Protein AF-A0A1B8HM93-F1 (afdb_monomer)

Foldseek 3Di:
DDDDPPDPPPPPPPQDLVNLVPPVDLVVLLVLLVVLQVVLCVVPNNDPDDDLVSLVVSCVVVVHDSVSNVSSVVSNVVD

pLDDT: mean 79.52, std 18.88, range [35.78, 96.25]

Structure (mmCIF, N/CA/C/O backbone):
data_AF-A0A1B8HM93-F1
#
_entry.id   AF-A0A1B8HM93-F1
#
loop_
_atom_site.group_PDB
_atom_site.id
_atom_site.type_symbol
_atom_site.label_atom_id
_atom_site.label_alt_id
_atom_site.label_comp_id
_atom_site.label_asym_id
_atom_site.label_entity_id
_atom_site.label_seq_id
_atom_site.pdbx_PDB_ins_code
_atom_site.Cartn_x
_atom_site.Cartn_y
_atom_site.Cartn_z
_atom_site.occupancy
_atom_site.B_iso_or_equiv
_atom_site.auth_seq_id
_atom_site.auth_comp_id
_atom_site.auth_asym_id
_atom_site.auth_atom_id
_atom_site.pdbx_PDB_model_num
ATOM 1 N N . MET A 1 1 ? 26.624 16.644 36.534 1.00 46.44 1 MET A N 1
ATOM 2 C CA . MET A 1 1 ? 26.166 15.755 35.444 1.00 46.44 1 MET A CA 1
ATOM 3 C C . MET A 1 1 ? 24.675 15.987 35.273 1.00 46.44 1 MET A C 1
ATOM 5 O O . MET A 1 1 ? 23.957 15.763 36.235 1.00 46.44 1 MET A O 1
ATOM 9 N N . ASN A 1 2 ? 24.214 16.512 34.134 1.00 35.78 2 ASN A N 1
ATOM 10 C CA . ASN A 1 2 ? 22.780 16.647 33.867 1.00 35.78 2 ASN A CA 1
ATOM 11 C C . ASN A 1 2 ? 22.492 16.390 32.379 1.00 35.78 2 ASN A C 1
ATOM 13 O O . ASN A 1 2 ? 23.152 16.954 31.508 1.00 35.78 2 ASN A O 1
ATOM 17 N N . LEU A 1 3 ? 21.568 15.463 32.131 1.00 48.81 3 LEU A N 1
ATOM 18 C CA . LEU A 1 3 ? 21.230 14.846 30.850 1.00 48.81 3 LEU A CA 1
ATOM 19 C C . LEU A 1 3 ? 20.180 15.689 30.115 1.00 48.81 3 LEU A C 1
ATOM 21 O O . LEU A 1 3 ? 18.991 15.543 30.375 1.00 48.81 3 LEU A O 1
ATOM 25 N N . ASN A 1 4 ? 20.592 16.507 29.145 1.00 44.69 4 ASN A N 1
ATOM 26 C CA . ASN A 1 4 ? 19.659 17.095 28.179 1.00 44.69 4 ASN A CA 1
ATOM 27 C C . ASN A 1 4 ? 19.656 16.263 26.892 1.00 44.69 4 ASN A C 1
ATOM 29 O O . ASN A 1 4 ? 20.291 16.604 25.895 1.00 44.69 4 ASN A O 1
ATOM 33 N N . ALA A 1 5 ? 18.920 15.151 26.931 1.00 48.72 5 ALA A N 1
ATOM 34 C CA . ALA A 1 5 ? 18.501 14.419 25.744 1.00 48.72 5 ALA A CA 1
ATOM 35 C C . ALA A 1 5 ? 17.395 15.221 25.039 1.00 48.72 5 ALA A C 1
ATOM 37 O O . ALA A 1 5 ? 16.205 15.039 25.289 1.00 48.72 5 ALA A O 1
ATOM 38 N N . ILE A 1 6 ? 17.800 16.158 24.180 1.00 55.44 6 ILE A N 1
ATOM 39 C CA . ILE A 1 6 ? 16.882 16.893 23.310 1.00 55.44 6 ILE A CA 1
ATOM 40 C C . ILE A 1 6 ? 16.438 15.936 22.204 1.00 55.44 6 ILE A C 1
ATOM 42 O O . ILE A 1 6 ? 17.169 15.662 21.254 1.00 55.44 6 ILE A O 1
ATOM 46 N N . SER A 1 7 ? 15.236 15.400 22.403 1.00 45.91 7 SER A N 1
ATOM 47 C CA . SER A 1 7 ? 14.258 14.953 21.415 1.00 45.91 7 SER A CA 1
ATOM 48 C C . SER A 1 7 ? 14.734 15.033 19.960 1.00 45.91 7 SER A C 1
ATOM 50 O O . SER A 1 7 ? 14.562 16.050 19.286 1.00 45.91 7 SER A O 1
ATOM 52 N N . GLN A 1 8 ? 15.262 13.922 19.440 1.00 45.59 8 GLN A N 1
ATOM 53 C CA . GLN A 1 8 ? 15.311 13.683 18.000 1.00 45.59 8 GLN A CA 1
ATOM 54 C C . GLN A 1 8 ? 13.872 13.491 17.505 1.00 45.59 8 GLN 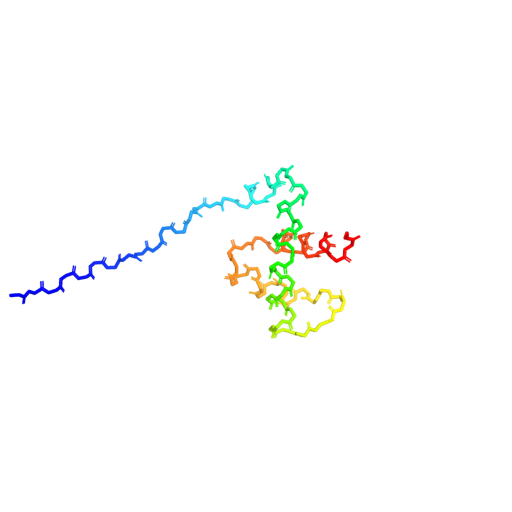A C 1
ATOM 56 O O . GLN A 1 8 ? 13.386 12.375 17.332 1.00 45.59 8 GLN A O 1
ATOM 61 N N . ALA A 1 9 ? 13.160 14.597 17.292 1.00 47.44 9 ALA A N 1
ATOM 62 C CA . ALA A 1 9 ? 11.986 14.597 16.441 1.00 47.44 9 ALA A CA 1
ATOM 63 C C . ALA A 1 9 ? 12.476 14.218 15.040 1.00 47.44 9 ALA A C 1
ATOM 65 O O . ALA A 1 9 ? 13.049 15.042 14.325 1.00 47.44 9 ALA A O 1
ATOM 66 N N . ALA A 1 10 ? 12.327 12.937 14.689 1.00 45.53 10 ALA A N 1
ATOM 67 C CA . ALA A 1 10 ? 12.611 12.422 13.363 1.00 45.53 10 ALA A CA 1
ATOM 68 C C . ALA A 1 10 ? 11.856 13.295 12.358 1.00 45.53 10 ALA A C 1
ATOM 70 O O . ALA A 1 10 ? 10.629 13.236 12.249 1.00 45.53 10 ALA A O 1
ATOM 71 N N . LYS A 1 11 ? 12.610 14.160 11.677 1.00 43.06 11 LYS A N 1
ATOM 72 C CA . LYS A 1 11 ? 12.144 15.080 10.648 1.00 43.06 11 LYS A CA 1
ATOM 73 C C . LYS A 1 11 ? 11.675 14.207 9.488 1.00 43.06 11 LYS A C 1
ATOM 75 O O . LYS A 1 11 ? 12.455 13.880 8.598 1.00 43.06 11 LYS A O 1
ATOM 80 N N . ARG A 1 12 ? 10.428 13.724 9.562 1.00 55.69 12 ARG A N 1
ATOM 81 C CA . ARG A 1 12 ? 9.807 12.951 8.486 1.00 55.69 12 ARG A CA 1
ATOM 82 C C . ARG A 1 12 ? 9.913 13.828 7.242 1.00 55.69 12 ARG A C 1
ATOM 84 O O . ARG A 1 12 ? 9.445 14.969 7.292 1.00 55.69 12 ARG A O 1
ATOM 91 N N . PRO A 1 13 ? 10.599 13.374 6.182 1.00 52.34 13 PRO A N 1
ATOM 92 C CA . PRO A 1 13 ? 10.738 14.175 4.983 1.00 52.34 13 PRO A CA 1
ATOM 93 C C . PRO A 1 13 ? 9.325 14.495 4.504 1.00 52.34 13 PRO A C 1
ATOM 95 O O . PRO A 1 13 ? 8.490 13.600 4.370 1.00 52.34 13 PRO A O 1
ATOM 98 N N . ASN A 1 14 ? 9.047 15.788 4.348 1.00 53.06 14 ASN A N 1
ATOM 99 C CA . ASN A 1 14 ? 7.743 16.320 3.974 1.00 53.06 14 ASN A CA 1
ATOM 100 C C . ASN A 1 14 ? 7.531 16.042 2.477 1.00 53.06 14 ASN A C 1
ATOM 102 O O . ASN A 1 14 ? 7.588 16.942 1.642 1.00 53.06 14 ASN A O 1
ATOM 106 N N . GLN A 1 15 ? 7.436 14.759 2.126 1.00 55.47 15 GLN A N 1
ATOM 107 C CA . GLN A 1 15 ? 7.270 14.313 0.756 1.00 55.47 15 GLN A CA 1
ATOM 108 C C . GLN A 1 15 ? 5.821 14.557 0.360 1.00 55.47 15 GLN A C 1
ATOM 110 O O . GLN A 1 15 ? 4.892 14.048 0.988 1.00 55.47 15 GLN A O 1
ATOM 115 N N . THR A 1 16 ? 5.617 15.378 -0.665 1.00 57.84 16 THR A N 1
ATOM 116 C CA . THR A 1 16 ? 4.270 15.669 -1.155 1.00 57.84 16 THR A CA 1
ATOM 117 C C . THR A 1 16 ? 3.669 14.409 -1.795 1.00 57.84 16 THR A C 1
ATOM 119 O O . THR A 1 16 ? 4.407 13.590 -2.350 1.00 57.84 16 THR A O 1
ATOM 122 N N . PRO A 1 17 ? 2.336 14.229 -1.793 1.00 55.12 17 PRO A N 1
ATOM 123 C CA . PRO A 1 17 ? 1.681 13.099 -2.464 1.00 55.12 17 PRO A CA 1
ATOM 124 C C . PRO A 1 17 ? 2.131 12.896 -3.924 1.00 55.12 17 PRO A C 1
ATOM 126 O O . PRO A 1 17 ? 2.265 11.763 -4.383 1.00 55.12 17 PRO A O 1
ATOM 129 N N . ALA A 1 18 ? 2.451 13.987 -4.629 1.00 57.25 18 ALA A N 1
ATOM 130 C CA . ALA A 1 18 ? 2.982 13.973 -5.992 1.00 57.25 18 ALA A CA 1
ATOM 131 C C . ALA A 1 18 ? 4.398 13.368 -6.104 1.00 57.25 18 ALA A C 1
ATOM 133 O O . ALA A 1 18 ? 4.734 12.781 -7.129 1.00 57.25 18 ALA A O 1
ATOM 134 N N . GLN A 1 19 ? 5.229 13.464 -5.061 1.00 58.41 19 GLN A N 1
ATOM 135 C CA . GLN A 1 19 ? 6.558 12.845 -5.040 1.00 58.41 19 GLN A CA 1
ATOM 136 C C . GLN A 1 19 ? 6.488 11.320 -4.889 1.00 58.41 19 GLN A C 1
ATOM 138 O O . GLN A 1 19 ? 7.312 10.625 -5.475 1.00 58.41 19 GLN A O 1
ATOM 143 N N . PHE A 1 20 ? 5.479 10.779 -4.195 1.00 59.34 20 PHE A N 1
ATOM 144 C CA . PHE A 1 20 ? 5.260 9.326 -4.124 1.00 59.34 20 PHE A CA 1
ATOM 145 C C . PHE A 1 20 ? 4.764 8.738 -5.448 1.00 59.34 20 PHE A C 1
ATOM 147 O O . PHE A 1 20 ? 5.108 7.610 -5.789 1.00 59.34 20 PHE A O 1
ATOM 154 N N . MET A 1 21 ? 4.018 9.510 -6.244 1.00 56.81 21 MET A N 1
ATOM 155 C CA . MET A 1 21 ? 3.665 9.104 -7.612 1.00 56.81 21 MET A CA 1
ATOM 156 C C . MET A 1 21 ? 4.879 9.058 -8.554 1.00 56.81 21 MET A C 1
ATOM 158 O O . MET A 1 21 ? 4.795 8.465 -9.626 1.00 56.81 21 MET A O 1
ATOM 162 N N . ARG A 1 22 ? 6.005 9.654 -8.142 1.00 58.97 22 ARG A N 1
ATOM 163 C CA . ARG A 1 22 ? 7.266 9.754 -8.884 1.00 58.97 22 ARG A CA 1
ATOM 164 C C . ARG A 1 22 ? 8.268 8.646 -8.540 1.00 58.97 22 ARG A C 1
ATOM 166 O O . ARG A 1 22 ? 9.462 8.828 -8.768 1.00 58.97 22 ARG A O 1
ATOM 173 N N . ILE A 1 23 ? 7.823 7.498 -8.014 1.00 60.81 23 ILE A N 1
ATOM 174 C CA . ILE A 1 23 ? 8.658 6.291 -8.101 1.00 60.81 23 ILE A CA 1
ATOM 175 C C . ILE A 1 23 ? 8.788 5.957 -9.587 1.00 60.81 23 ILE A C 1
ATOM 177 O O . ILE A 1 23 ? 7.854 5.459 -10.208 1.00 60.81 23 ILE A O 1
ATOM 181 N N . ALA A 1 24 ? 9.932 6.326 -10.155 1.00 60.81 24 ALA A N 1
ATOM 182 C CA . ALA A 1 24 ? 10.205 6.246 -11.584 1.00 60.81 24 ALA A CA 1
ATOM 183 C C . ALA A 1 24 ? 10.584 4.830 -12.049 1.00 60.81 24 ALA A C 1
ATOM 185 O O . ALA A 1 24 ? 10.643 4.597 -13.250 1.00 60.81 24 ALA A O 1
ATOM 186 N N . ASN A 1 25 ? 10.843 3.898 -11.121 1.00 76.81 25 ASN A N 1
ATOM 187 C CA . ASN A 1 25 ? 11.408 2.586 -11.426 1.00 76.81 25 ASN A CA 1
ATOM 188 C C . ASN A 1 25 ? 10.496 1.451 -10.931 1.00 76.81 25 ASN A C 1
ATOM 190 O O . ASN A 1 25 ? 10.181 1.383 -9.740 1.00 76.81 25 ASN A O 1
ATOM 194 N N . GLU A 1 26 ? 10.102 0.539 -11.825 1.00 83.62 26 GLU A N 1
ATOM 195 C CA . GLU A 1 26 ? 9.243 -0.616 -11.498 1.00 83.62 26 GLU A CA 1
ATOM 196 C C . GLU A 1 26 ? 9.842 -1.480 -10.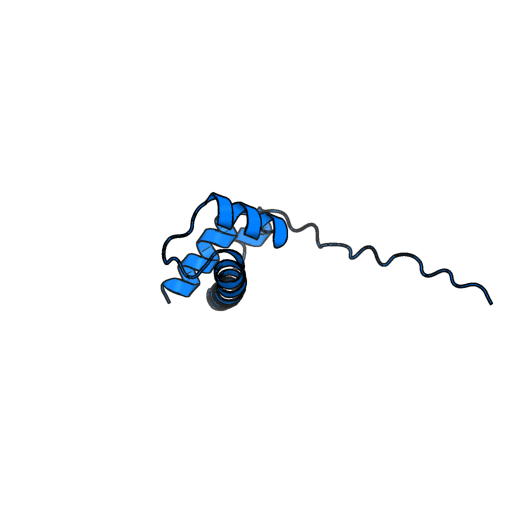382 1.00 83.62 26 GLU A C 1
ATOM 198 O O . GLU A 1 26 ? 9.137 -1.892 -9.465 1.00 83.62 26 GLU A O 1
ATOM 203 N N . SER A 1 27 ? 11.169 -1.657 -10.373 1.00 87.12 27 SER A N 1
ATOM 204 C CA . SER A 1 27 ? 11.873 -2.400 -9.317 1.00 87.12 27 SER A CA 1
ATOM 205 C C . SER A 1 27 ? 11.626 -1.827 -7.914 1.00 87.12 27 SER A C 1
ATOM 207 O O . SER A 1 27 ? 11.442 -2.574 -6.949 1.00 87.12 27 SER A O 1
ATOM 209 N N . ASP A 1 28 ? 11.590 -0.500 -7.782 1.00 87.62 28 ASP A N 1
ATOM 210 C CA . ASP A 1 28 ? 11.358 0.153 -6.493 1.00 87.62 28 ASP A CA 1
ATOM 211 C C . ASP A 1 28 ? 9.888 0.063 -6.085 1.00 87.62 28 ASP A C 1
ATOM 213 O O . ASP A 1 28 ? 9.587 -0.155 -4.907 1.00 87.62 28 ASP A O 1
ATOM 217 N N . LEU A 1 29 ? 8.973 0.156 -7.056 1.00 89.69 29 LEU A N 1
ATOM 218 C CA . LEU A 1 29 ? 7.548 -0.062 -6.831 1.00 89.69 29 LEU A CA 1
ATOM 219 C C . LEU A 1 29 ? 7.282 -1.495 -6.354 1.00 89.69 29 LEU A C 1
ATOM 221 O O . LEU A 1 29 ? 6.556 -1.678 -5.379 1.00 89.69 29 LEU A O 1
ATOM 225 N N . PHE A 1 30 ? 7.928 -2.490 -6.966 1.00 92.19 30 PHE A N 1
ATOM 226 C CA . PHE A 1 30 ? 7.834 -3.898 -6.585 1.00 92.19 30 PHE A CA 1
ATOM 227 C C . PHE A 1 30 ? 8.351 -4.146 -5.164 1.00 92.19 30 PHE A C 1
ATOM 229 O O . PHE A 1 30 ? 7.647 -4.715 -4.328 1.00 92.19 30 PHE A O 1
ATOM 236 N N . LYS A 1 31 ? 9.557 -3.657 -4.835 1.00 93.06 31 LYS A N 1
ATOM 237 C CA . LYS A 1 31 ? 10.124 -3.772 -3.477 1.00 93.06 31 LYS A CA 1
ATOM 238 C C . LYS A 1 31 ? 9.220 -3.117 -2.437 1.00 93.06 31 LYS A C 1
ATOM 240 O O . LYS A 1 31 ? 9.023 -3.667 -1.351 1.00 93.06 31 LYS A O 1
ATOM 245 N N . LYS A 1 32 ? 8.662 -1.945 -2.758 1.00 92.81 32 LYS A N 1
ATOM 246 C CA . LYS A 1 32 ? 7.729 -1.245 -1.872 1.00 92.81 32 LYS A CA 1
ATOM 247 C C . LYS A 1 32 ? 6.430 -2.031 -1.713 1.00 92.81 32 LYS A C 1
ATOM 249 O O . LYS A 1 32 ? 5.971 -2.191 -0.585 1.00 92.81 32 LYS A O 1
ATOM 254 N N . GLY A 1 33 ? 5.896 -2.563 -2.809 1.00 94.44 33 GLY A N 1
ATOM 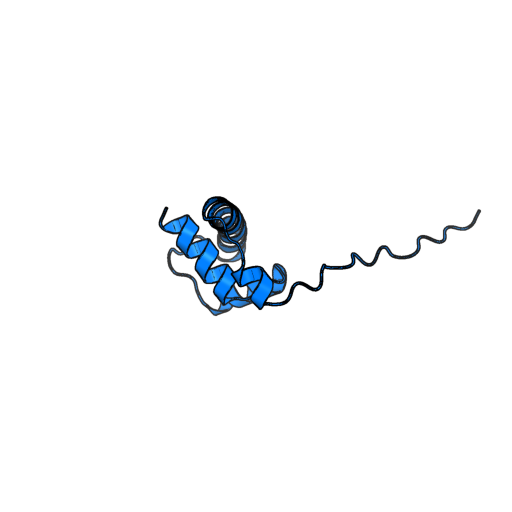255 C CA . GLY A 1 33 ? 4.729 -3.437 -2.844 1.00 94.44 33 GLY A CA 1
ATOM 256 C C . GLY A 1 33 ? 4.895 -4.666 -1.962 1.00 94.44 33 GLY A C 1
ATOM 257 O O . GLY A 1 33 ? 4.039 -4.916 -1.121 1.00 94.44 33 GLY A O 1
ATOM 258 N N . ARG A 1 34 ? 6.042 -5.353 -2.047 1.00 95.75 34 ARG A N 1
ATOM 259 C CA . ARG A 1 34 ? 6.370 -6.508 -1.197 1.00 95.75 34 ARG A CA 1
ATOM 260 C C . ARG A 1 34 ? 6.316 -6.165 0.289 1.00 95.75 34 ARG A C 1
ATOM 262 O O . ARG A 1 34 ? 5.701 -6.881 1.075 1.00 95.75 34 ARG A O 1
ATOM 269 N N . THR A 1 35 ? 6.958 -5.066 0.683 1.00 95.81 35 THR A N 1
ATOM 270 C CA . THR A 1 35 ? 6.973 -4.615 2.083 1.00 95.81 35 THR A CA 1
ATOM 271 C C . THR A 1 35 ? 5.571 -4.238 2.557 1.00 95.81 35 THR A C 1
ATOM 273 O O . THR A 1 35 ? 5.155 -4.642 3.640 1.00 95.81 35 THR A O 1
ATOM 276 N N . LEU A 1 36 ? 4.814 -3.503 1.740 1.00 95.69 36 LEU A N 1
ATOM 277 C CA . LEU A 1 36 ? 3.442 -3.114 2.062 1.00 95.69 36 LEU A CA 1
ATOM 278 C C . LEU A 1 36 ? 2.517 -4.327 2.168 1.00 95.69 36 LEU A C 1
ATOM 280 O O . LEU A 1 36 ? 1.735 -4.397 3.109 1.00 95.69 36 LEU A O 1
ATOM 284 N N . TRP A 1 37 ? 2.649 -5.303 1.273 1.00 96.25 37 TRP A N 1
ATOM 285 C CA . TRP A 1 37 ? 1.892 -6.548 1.319 1.00 96.25 37 TRP A CA 1
ATOM 286 C C . TRP A 1 37 ? 2.216 -7.378 2.562 1.00 96.25 37 TRP A C 1
ATOM 288 O O . TRP A 1 37 ? 1.310 -7.898 3.210 1.00 96.25 37 TRP A O 1
ATOM 298 N N . TYR A 1 38 ? 3.490 -7.457 2.956 1.00 95.88 38 TYR A N 1
ATOM 299 C CA . TYR A 1 38 ? 3.883 -8.108 4.205 1.00 95.88 38 TYR A CA 1
ATOM 300 C C . TYR A 1 38 ? 3.208 -7.459 5.423 1.00 95.88 38 TYR A C 1
ATOM 302 O O . TYR A 1 38 ? 2.652 -8.152 6.272 1.00 95.88 38 TYR A O 1
ATOM 310 N N . HIS A 1 39 ? 3.201 -6.126 5.500 1.00 95.44 39 HIS A N 1
ATOM 311 C CA . HIS A 1 39 ? 2.517 -5.424 6.587 1.00 95.44 39 HIS A CA 1
ATOM 312 C C . HIS A 1 39 ? 0.995 -5.582 6.519 1.00 95.44 39 HIS A C 1
ATOM 314 O O . HIS A 1 39 ? 0.371 -5.819 7.550 1.00 95.44 39 HIS A O 1
ATOM 320 N N . TYR A 1 40 ? 0.409 -5.497 5.323 1.00 95.94 40 TYR A N 1
ATOM 321 C CA . TYR A 1 40 ? -1.022 -5.693 5.111 1.00 95.94 40 TYR A CA 1
ATOM 322 C C . TYR A 1 40 ? -1.457 -7.079 5.593 1.00 95.94 40 TYR A C 1
ATOM 324 O O . TYR A 1 40 ? -2.314 -7.193 6.465 1.00 95.94 40 TYR A O 1
ATOM 332 N N . SER A 1 41 ? -0.810 -8.127 5.081 1.00 94.94 41 SER A N 1
ATOM 333 C CA . SER A 1 41 ? -1.164 -9.514 5.380 1.00 94.94 41 SER A CA 1
ATOM 334 C C . SER A 1 41 ? -0.963 -9.878 6.846 1.00 94.94 41 SER A C 1
ATOM 336 O O . SER A 1 41 ? -1.806 -10.550 7.438 1.00 94.94 41 SER A O 1
ATOM 338 N N . ARG A 1 42 ? 0.100 -9.366 7.474 1.00 95.25 42 ARG A N 1
ATOM 339 C CA . ARG A 1 42 ? 0.350 -9.571 8.903 1.00 95.25 42 ARG A CA 1
ATOM 340 C C . ARG A 1 42 ? -0.692 -8.893 9.799 1.00 95.25 42 ARG A C 1
ATOM 342 O O . ARG A 1 42 ? -0.963 -9.399 10.883 1.00 95.25 42 ARG A O 1
ATOM 349 N N . SER A 1 43 ? -1.236 -7.748 9.389 1.00 93.12 43 SER A N 1
ATOM 350 C CA . SER A 1 43 ? -2.195 -6.984 10.198 1.00 93.12 43 SER A CA 1
ATOM 351 C C . SER A 1 43 ? -3.656 -7.333 9.922 1.00 93.12 43 SER A C 1
ATOM 353 O O . SER A 1 43 ? -4.474 -7.214 10.831 1.00 93.12 43 SER A O 1
ATOM 355 N N . PHE A 1 44 ? -3.991 -7.730 8.694 1.00 92.81 44 PHE A N 1
ATOM 356 C CA . PHE A 1 44 ? -5.379 -7.863 8.239 1.00 92.81 44 PHE A CA 1
ATOM 35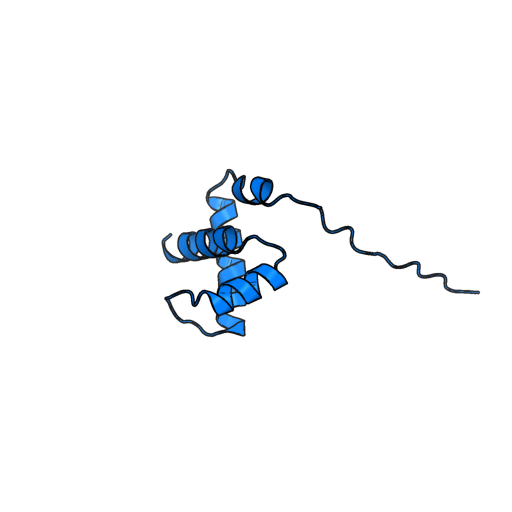7 C C . PHE A 1 44 ? -5.711 -9.226 7.619 1.00 92.81 44 PHE A C 1
ATOM 359 O O . PHE A 1 44 ? -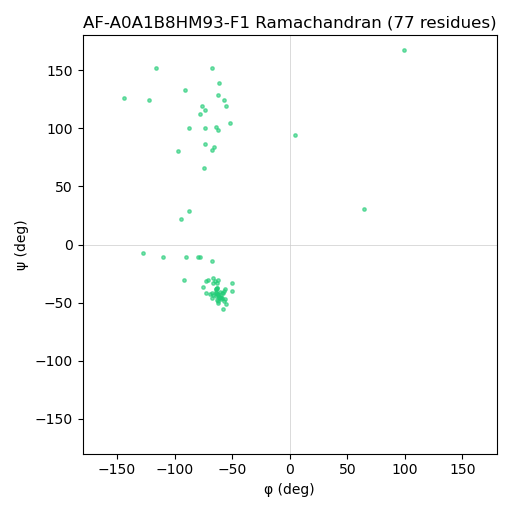6.880 -9.493 7.367 1.00 92.81 44 PHE A O 1
ATOM 366 N N . GLY A 1 45 ? -4.718 -10.092 7.401 1.00 90.50 45 GLY A N 1
ATOM 367 C CA . GLY A 1 45 ? -4.890 -11.394 6.758 1.00 90.50 45 GLY A CA 1
ATOM 368 C C . GLY A 1 45 ? -4.518 -11.403 5.272 1.00 90.50 45 GLY A C 1
ATOM 369 O O . GLY A 1 45 ? -4.306 -10.369 4.643 1.00 90.50 45 GLY A O 1
ATOM 370 N N . PHE A 1 46 ? -4.413 -12.605 4.707 1.00 85.62 46 PHE A N 1
ATOM 371 C CA . PHE A 1 46 ? -3.883 -12.858 3.359 1.00 85.62 46 PHE A CA 1
ATOM 372 C C . PHE A 1 46 ? -4.939 -12.766 2.242 1.00 85.62 46 PHE A C 1
ATOM 374 O O . PHE A 1 46 ? -4.823 -13.449 1.225 1.00 85.62 46 PHE A O 1
ATOM 381 N N . GLU A 1 47 ? -5.981 -11.952 2.412 1.00 83.62 47 GLU A N 1
ATOM 382 C CA . GLU A 1 47 ? -7.016 -11.803 1.385 1.00 83.62 47 GLU A CA 1
ATOM 383 C C . GLU A 1 47 ? -6.436 -11.227 0.094 1.00 83.62 47 GLU A C 1
ATOM 385 O O . GLU A 1 47 ? -5.769 -10.194 0.101 1.00 83.62 47 GLU A O 1
ATOM 390 N N . ARG A 1 48 ? -6.710 -11.897 -1.032 1.00 73.50 48 ARG A N 1
ATOM 391 C CA . ARG A 1 48 ? -6.219 -11.475 -2.350 1.00 73.50 48 ARG A CA 1
ATOM 392 C C . ARG A 1 48 ? -6.762 -10.104 -2.757 1.00 73.50 48 ARG A C 1
ATOM 394 O O . ARG A 1 48 ? -6.091 -9.381 -3.488 1.00 73.50 48 ARG A O 1
ATOM 401 N N . GLU A 1 49 ? -7.962 -9.760 -2.299 1.00 86.19 49 GLU A N 1
ATOM 402 C CA . GLU A 1 49 ? -8.572 -8.457 -2.538 1.00 86.19 49 GLU A CA 1
ATOM 403 C C . GLU A 1 49 ? -8.216 -7.468 -1.428 1.00 86.19 49 GLU A C 1
ATOM 405 O O . GLU A 1 49 ? -8.312 -7.751 -0.233 1.00 86.19 49 GLU A O 1
ATOM 410 N N . LEU A 1 50 ? -7.812 -6.264 -1.832 1.00 88.88 50 LEU A N 1
ATOM 411 C CA . LEU A 1 50 ? -7.520 -5.191 -0.895 1.00 88.88 50 LEU A CA 1
ATOM 412 C C . LEU A 1 50 ? -8.815 -4.550 -0.398 1.00 88.88 50 LEU A C 1
ATOM 414 O O . LEU A 1 50 ? -9.496 -3.825 -1.124 1.00 88.88 50 LEU A O 1
ATOM 418 N N . VAL A 1 51 ? -9.106 -4.734 0.886 1.00 93.56 51 VAL A N 1
ATOM 419 C CA . VAL A 1 51 ? -10.194 -4.039 1.569 1.00 93.56 51 VAL A CA 1
ATOM 420 C C . VAL A 1 51 ? -9.779 -2.589 1.799 1.00 93.56 51 VAL A C 1
ATOM 422 O O . VAL A 1 51 ? -8.861 -2.298 2.571 1.00 93.56 51 VAL A O 1
ATOM 425 N N . ARG A 1 52 ? -10.490 -1.650 1.167 1.00 91.62 52 ARG A N 1
ATOM 426 C CA . ARG A 1 52 ? -10.156 -0.213 1.179 1.00 91.62 52 ARG A CA 1
ATOM 427 C C . ARG A 1 52 ? -9.917 0.350 2.582 1.00 91.62 52 ARG A C 1
ATOM 429 O O . ARG A 1 52 ? -8.985 1.124 2.785 1.00 91.62 52 ARG A O 1
ATOM 436 N N . THR A 1 53 ? -10.718 -0.055 3.564 1.00 94.56 53 THR A N 1
ATOM 437 C CA . THR A 1 53 ? -10.592 0.391 4.960 1.00 94.56 53 THR A CA 1
ATOM 438 C C . THR A 1 53 ? -9.267 -0.045 5.595 1.00 94.56 53 THR A C 1
ATOM 440 O O . THR A 1 53 ? -8.644 0.729 6.323 1.00 94.56 53 THR A O 1
ATOM 443 N N . ASN A 1 54 ? -8.796 -1.254 5.286 1.00 95.00 54 ASN A N 1
ATOM 444 C CA . ASN A 1 54 ? -7.514 -1.776 5.760 1.00 95.00 54 ASN A CA 1
ATOM 445 C C . ASN A 1 54 ? -6.351 -1.079 5.054 1.00 95.00 54 ASN A C 1
ATOM 447 O O . ASN A 1 54 ? -5.393 -0.652 5.698 1.00 95.00 54 ASN A O 1
ATOM 451 N N . THR A 1 55 ? -6.474 -0.867 3.744 1.00 94.12 55 THR A N 1
ATOM 452 C CA . THR A 1 55 ? -5.469 -0.145 2.960 1.00 94.12 55 THR A CA 1
ATOM 453 C C . THR A 1 55 ? -5.327 1.306 3.416 1.00 94.12 55 THR A C 1
ATOM 455 O O . THR A 1 55 ? -4.209 1.808 3.505 1.00 94.12 55 THR A O 1
ATOM 458 N N . LEU A 1 56 ? -6.427 1.969 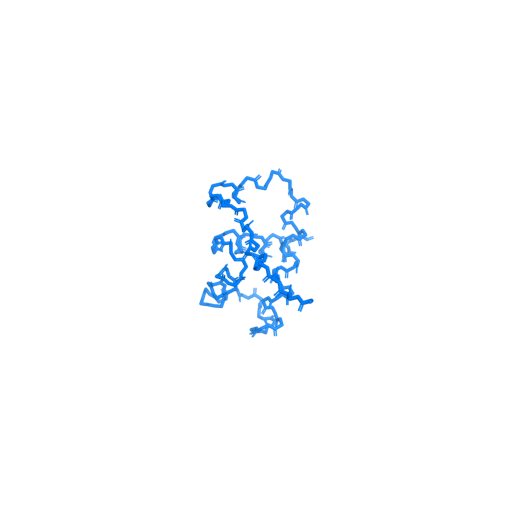3.795 1.00 95.69 56 LEU A N 1
ATOM 459 C CA . LEU A 1 56 ? -6.404 3.303 4.407 1.00 95.69 56 LEU A CA 1
ATOM 460 C C . LEU A 1 56 ? -5.635 3.312 5.734 1.00 95.69 56 LEU A C 1
ATOM 462 O O . LEU A 1 56 ? -4.789 4.183 5.941 1.00 95.69 56 LEU A O 1
ATOM 466 N N . ARG A 1 57 ? -5.880 2.333 6.613 1.00 95.25 57 ARG A N 1
ATOM 467 C CA . ARG A 1 57 ? -5.149 2.197 7.886 1.00 95.25 57 ARG A CA 1
ATOM 468 C C . ARG A 1 57 ? -3.656 1.955 7.653 1.00 95.25 57 ARG A C 1
ATOM 470 O O . ARG A 1 57 ? -2.822 2.587 8.299 1.00 95.25 57 ARG A O 1
ATOM 477 N N . LEU A 1 58 ? -3.310 1.099 6.691 1.00 95.19 58 LEU A N 1
ATOM 478 C CA . LEU A 1 58 ? -1.921 0.846 6.307 1.00 95.19 58 LEU A CA 1
ATOM 479 C C . LEU A 1 58 ? -1.241 2.099 5.738 1.00 95.19 58 LEU A C 1
ATOM 481 O O . LEU A 1 58 ? -0.096 2.393 6.083 1.00 95.19 58 LEU A O 1
ATOM 485 N N . ALA A 1 59 ? -1.948 2.846 4.890 1.00 93.62 59 ALA A N 1
ATOM 486 C CA . ALA A 1 59 ? -1.480 4.088 4.286 1.00 93.62 59 ALA A CA 1
ATOM 487 C C . ALA A 1 59 ? -1.184 5.157 5.349 1.00 93.62 59 ALA A C 1
ATOM 489 O O . ALA A 1 59 ? -0.101 5.747 5.340 1.00 93.62 59 ALA A O 1
ATOM 490 N N . GLN A 1 60 ? -2.085 5.326 6.323 1.00 93.62 60 GLN A N 1
ATOM 491 C CA . GLN A 1 60 ? -1.881 6.209 7.476 1.00 93.62 60 GLN A CA 1
ATOM 492 C C . GLN A 1 60 ? -0.657 5.798 8.304 1.00 93.62 60 GLN A C 1
ATOM 494 O O . GLN A 1 60 ? 0.183 6.643 8.611 1.00 93.62 60 GLN A O 1
ATOM 499 N N . GLY A 1 61 ? -0.513 4.504 8.614 1.00 91.31 61 GLY A N 1
ATOM 500 C CA . GLY A 1 61 ? 0.638 3.987 9.364 1.00 91.31 61 GLY A CA 1
ATOM 501 C C . GLY A 1 61 ? 1.969 4.127 8.617 1.00 91.31 61 GLY A C 1
ATOM 502 O O . GLY A 1 61 ? 3.011 4.336 9.236 1.00 91.31 61 GLY A O 1
ATOM 503 N N . SER A 1 62 ? 1.931 4.064 7.286 1.00 87.50 62 SER A N 1
ATOM 504 C CA . SER A 1 62 ? 3.114 4.149 6.421 1.00 87.50 62 SER A CA 1
ATOM 505 C C . SER A 1 62 ? 3.467 5.579 5.999 1.00 87.50 62 SER A C 1
ATOM 507 O O . SER A 1 62 ? 4.529 5.788 5.415 1.00 87.50 62 SER A O 1
ATOM 509 N N . GLY A 1 63 ? 2.591 6.558 6.255 1.00 89.00 63 GLY A N 1
ATOM 510 C CA . GLY A 1 63 ? 2.749 7.931 5.766 1.00 89.00 63 GLY A CA 1
ATOM 511 C C . GLY A 1 63 ? 2.693 8.040 4.238 1.00 89.00 63 GLY A C 1
ATOM 512 O O . GLY A 1 63 ? 3.359 8.896 3.662 1.00 89.00 63 GLY A O 1
ATOM 513 N N . LEU A 1 64 ? 1.944 7.151 3.581 1.00 90.31 64 LEU A N 1
ATOM 514 C CA . LEU A 1 64 ? 1.840 7.072 2.123 1.00 90.31 64 LEU A CA 1
ATOM 515 C C . LEU A 1 64 ? 0.411 7.382 1.661 1.00 90.31 64 LEU A C 1
ATOM 517 O O . LEU A 1 64 ? -0.538 7.088 2.385 1.00 90.31 64 LEU A O 1
ATOM 521 N N . PRO A 1 65 ? 0.217 7.913 0.442 1.00 91.56 65 PRO A N 1
ATOM 522 C CA . PRO A 1 65 ? -1.111 8.006 -0.154 1.00 91.56 65 PRO A CA 1
ATOM 523 C C . PRO A 1 65 ? -1.737 6.617 -0.338 1.00 91.56 65 PRO A C 1
ATOM 525 O O . PRO A 1 65 ? -1.063 5.691 -0.789 1.00 91.56 65 PRO A O 1
ATOM 528 N N . VAL A 1 66 ? -3.038 6.477 -0.061 1.00 92.88 66 VAL A N 1
ATOM 529 C CA . VAL A 1 66 ? -3.743 5.186 -0.205 1.00 92.88 66 VAL A CA 1
ATOM 530 C C . VAL A 1 66 ? -3.646 4.630 -1.626 1.00 92.88 66 VAL A C 1
ATOM 532 O O . VAL A 1 66 ? -3.333 3.459 -1.798 1.00 92.88 66 VAL A O 1
ATOM 535 N N . SER A 1 67 ? -3.782 5.486 -2.640 1.00 91.00 67 SER A N 1
ATOM 536 C CA . SER A 1 67 ? -3.667 5.097 -4.049 1.00 91.00 67 SER A CA 1
ATOM 537 C C . SER A 1 67 ? -2.273 4.582 -4.411 1.00 91.00 67 SER A C 1
ATOM 539 O O . SER A 1 67 ? -2.134 3.684 -5.237 1.00 91.00 67 SER A O 1
ATOM 541 N N . PHE A 1 68 ? -1.229 5.123 -3.777 1.00 91.88 68 PHE A N 1
ATOM 542 C CA . PHE A 1 68 ? 0.130 4.623 -3.944 1.00 91.88 68 PHE A CA 1
ATOM 543 C C . PHE A 1 68 ? 0.286 3.235 -3.307 1.00 91.88 68 PHE A C 1
ATOM 545 O O . PHE A 1 68 ? 0.890 2.354 -3.914 1.00 91.88 68 PHE A O 1
ATOM 552 N N . VAL A 1 69 ? -0.281 3.024 -2.114 1.00 93.50 69 VAL A N 1
ATOM 553 C CA . VAL A 1 69 ? -0.263 1.717 -1.439 1.00 93.50 69 VAL A CA 1
ATOM 554 C C . VAL A 1 69 ? -0.999 0.664 -2.267 1.00 93.50 69 VAL A C 1
ATOM 556 O O . VAL A 1 69 ? -0.432 -0.397 -2.519 1.00 93.50 69 VAL A O 1
ATOM 559 N N . GLU A 1 70 ? -2.209 0.976 -2.744 1.00 93.44 70 GLU A N 1
ATOM 560 C CA . GLU A 1 70 ? -2.995 0.111 -3.634 1.00 93.44 70 GLU A CA 1
ATOM 561 C C . GLU A 1 70 ? -2.190 -0.248 -4.890 1.00 93.44 70 GLU A C 1
ATOM 563 O O . GLU A 1 70 ? -2.012 -1.424 -5.201 1.00 93.44 70 GLU A O 1
ATOM 568 N N . ARG A 1 71 ? -1.624 0.755 -5.577 1.00 92.19 71 ARG A N 1
ATOM 569 C CA . ARG A 1 71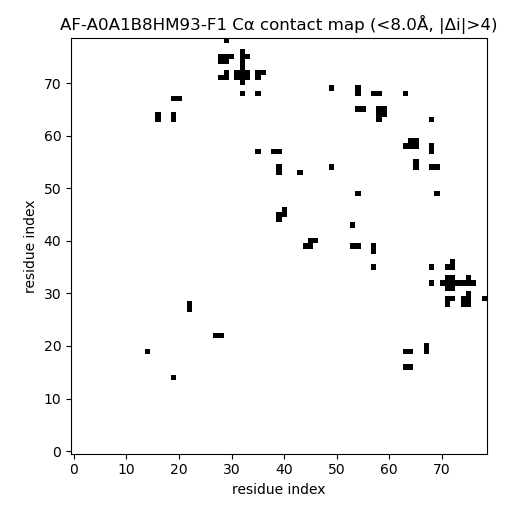 ? -0.814 0.545 -6.786 1.00 92.19 71 ARG A CA 1
ATOM 570 C C . ARG A 1 71 ? 0.413 -0.327 -6.521 1.00 92.19 71 ARG A C 1
ATOM 572 O O . ARG A 1 71 ? 0.690 -1.222 -7.312 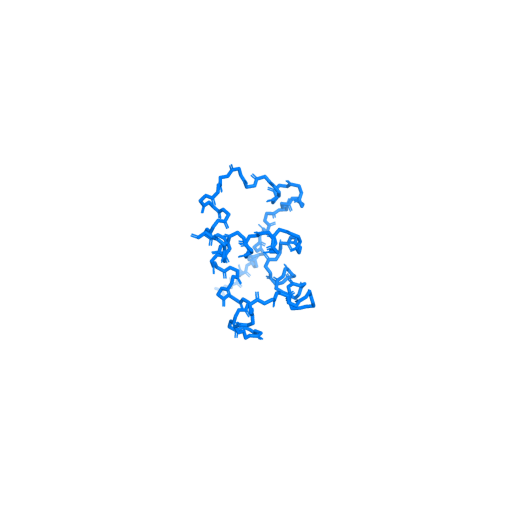1.00 92.19 71 ARG A O 1
ATOM 579 N N . ALA A 1 72 ? 1.152 -0.072 -5.443 1.00 93.50 72 ALA A N 1
ATOM 580 C CA . ALA A 1 72 ? 2.372 -0.808 -5.125 1.00 93.50 72 ALA A CA 1
ATOM 581 C C . ALA A 1 72 ? 2.082 -2.272 -4.766 1.00 93.50 72 ALA A C 1
ATOM 583 O O . ALA A 1 72 ? 2.751 -3.164 -5.283 1.00 93.50 72 ALA A O 1
ATOM 584 N N . ILE A 1 73 ? 1.079 -2.529 -3.917 1.00 94.62 73 ILE A N 1
ATOM 585 C CA . ILE A 1 73 ? 0.690 -3.898 -3.555 1.00 94.62 73 ILE A CA 1
ATOM 586 C C . ILE A 1 73 ? 0.183 -4.646 -4.789 1.00 94.62 73 ILE A C 1
ATOM 588 O O . ILE A 1 73 ? 0.652 -5.748 -5.056 1.00 94.62 73 ILE A O 1
ATOM 592 N N . ASN A 1 74 ? -0.711 -4.040 -5.575 1.00 93.06 74 ASN A N 1
ATOM 593 C CA . ASN A 1 74 ? -1.229 -4.675 -6.786 1.00 93.06 74 ASN A CA 1
ATOM 594 C C . ASN A 1 74 ? -0.114 -4.980 -7.790 1.00 93.06 74 ASN A C 1
ATOM 596 O O . ASN A 1 74 ? -0.101 -6.058 -8.374 1.00 93.06 74 ASN A O 1
ATOM 600 N N . HIS A 1 75 ? 0.850 -4.073 -7.963 1.00 92.75 75 HIS A N 1
ATOM 601 C CA . HIS A 1 75 ? 2.003 -4.319 -8.825 1.00 92.75 75 HIS A CA 1
ATOM 602 C C . HIS A 1 75 ? 2.824 -5.527 -8.345 1.00 92.75 75 HIS A C 1
ATOM 604 O O . HIS A 1 75 ? 3.123 -6.403 -9.145 1.00 92.75 75 HIS A O 1
ATOM 610 N N . TYR A 1 76 ? 3.101 -5.633 -7.041 1.00 93.88 76 TYR A N 1
ATOM 611 C CA . TYR A 1 76 ? 3.791 -6.794 -6.465 1.00 93.88 76 TYR A CA 1
ATOM 612 C C . TYR A 1 76 ? 3.009 -8.110 -6.607 1.00 93.88 76 TYR A C 1
ATOM 614 O O . TYR A 1 76 ? 3.609 -9.150 -6.820 1.00 93.88 76 TYR A O 1
ATOM 622 N N . LEU A 1 77 ? 1.680 -8.091 -6.478 1.00 91.56 77 LEU A N 1
ATOM 623 C CA . LEU A 1 77 ? 0.861 -9.308 -6.578 1.00 91.56 77 LEU A CA 1
ATOM 624 C C . LEU A 1 77 ? 0.636 -9.784 -8.022 1.00 91.56 77 LEU A C 1
ATOM 626 O O . LEU A 1 77 ? 0.096 -10.871 -8.226 1.00 91.56 77 LEU A O 1
ATOM 630 N N . THR A 1 78 ? 0.985 -8.963 -9.013 1.00 90.25 78 THR A N 1
ATOM 631 C CA . THR A 1 78 ? 0.760 -9.241 -10.442 1.00 90.25 78 THR A CA 1
ATOM 632 C C . THR A 1 78 ? 2.040 -9.520 -11.228 1.00 90.25 78 THR A C 1
ATOM 634 O O . THR A 1 78 ? 1.932 -9.951 -12.373 1.00 90.25 78 THR A O 1
ATOM 637 N N . HIS A 1 79 ? 3.214 -9.281 -10.638 1.00 83.44 79 HIS A N 1
ATOM 638 C CA . HIS A 1 79 ? 4.542 -9.482 -11.233 1.00 83.44 79 HIS A CA 1
ATOM 639 C C . HIS A 1 79 ? 5.336 -10.496 -10.406 1.00 83.44 79 HIS A C 1
ATOM 641 O O . HIS A 1 79 ? 6.188 -11.192 -10.996 1.00 83.44 79 HIS A O 1
#

Secondary structure (DSSP, 8-state):
----------------HHHHTT---HHHHHHHHHHHHHHHHHHH---SS--HHHHHHHHHHHT--HHHHHHHHHHHHH-

Solvent-access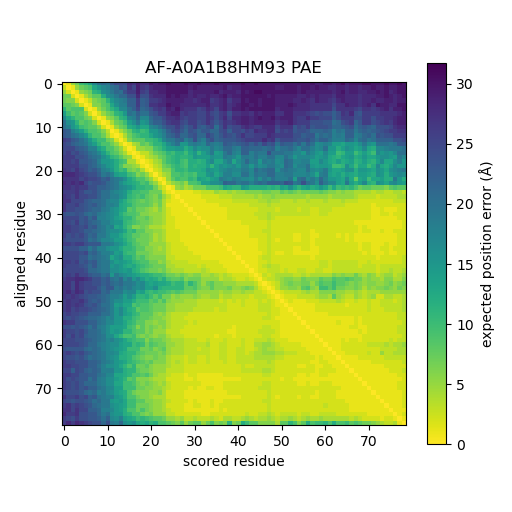ible surface area (backbone atoms only — not comparable to full-atom values): 4910 Å² total; per-residue (Å²): 139,82,88,80,82,76,76,82,71,77,77,68,75,86,70,50,73,70,57,67,73,56,66,85,45,69,71,58,40,33,58,50,4,50,55,51,42,53,54,46,31,75,76,74,45,83,64,91,67,84,53,66,72,58,47,44,54,51,12,63,76,66,77,44,53,46,70,57,51,53,52,20,30,53,49,37,77,74,108

Sequence (79 aa):
MNLNAISQAAKRPNQTPAQFMRIANESDLFKKGRTLWYHYSRSFGFERELVRTNTLRLAQGSGLPVSFVERAINHYLTH

Radius of gyration: 15.79 Å; Cα contacts (8 Å, |Δi|>4): 59; chains: 1; bounding box: 37×30×47 Å

Mean predicted aligned error: 10.68 Å

Organism: NCBI:txid368603